Protein AF-A0A1I8N1W3-F1 (afdb_monomer_lite)

Secondary structure (DSSP, 8-state):
-----HHHHHHHHHHHHHHHS----GGG------S---HHHHHHHHHHHHHHHHHTT--HHHHHHT-TTTTTT-SSHHHHHHHHHHHHSPPPPHHHHHHHHHH-PPPTTS-HHHHHHHHHHHHTTSSSPPPHHHHHHHH-

Sequence (140 aa):
MVSLSAEQFKELLRAANKQSERCGSFSGCRSSLNGERNPARVKEIISAVTTYKTVESILDANAANGMPMFLAKATTFADLVKMFRDAFSPPKSAWRIYAEIYNSKQQKNERTDTFICKKRLLFSQLDKIPDEADQFDMVF

Organism: Musca domestica (NCBI:txid7370)

Radius of gyration: 24.56 Å; chains: 1; bounding box: 70×30×72 Å

Structure (mmCIF, N/CA/C/O backbone):
data_AF-A0A1I8N1W3-F1
#
_entry.id   AF-A0A1I8N1W3-F1
#
loop_
_atom_site.group_PDB
_atom_site.id
_atom_site.type_symbol
_atom_site.label_atom_id
_atom_site.label_alt_id
_atom_site.label_comp_id
_atom_site.label_asym_id
_atom_site.label_entity_id
_atom_site.label_seq_id
_atom_site.pdbx_PDB_ins_code
_atom_site.Cartn_x
_atom_site.Cartn_y
_atom_site.Cartn_z
_atom_site.occupancy
_atom_site.B_iso_or_equiv
_atom_site.auth_seq_id
_atom_site.auth_comp_id
_atom_site.auth_asym_id
_atom_site.auth_atom_id
_atom_site.pdbx_PDB_model_num
ATOM 1 N N . MET A 1 1 ? 50.857 12.153 -41.962 1.00 42.22 1 MET A N 1
ATOM 2 C CA . MET A 1 1 ? 49.643 12.710 -41.326 1.00 42.22 1 MET A CA 1
ATOM 3 C C . MET A 1 1 ? 48.450 11.965 -41.888 1.00 42.22 1 MET A C 1
ATOM 5 O O . MET A 1 1 ? 48.164 12.128 -43.064 1.00 42.22 1 MET A O 1
ATOM 9 N N . VAL A 1 2 ? 47.817 11.091 -41.106 1.00 52.88 2 VAL A N 1
ATOM 10 C CA . VAL A 1 2 ? 46.584 10.418 -41.536 1.00 52.88 2 VAL A CA 1
ATOM 11 C C . VAL A 1 2 ? 45.435 11.366 -41.204 1.00 52.88 2 VAL A C 1
ATOM 13 O O . VAL A 1 2 ? 45.075 11.508 -40.040 1.00 52.88 2 VAL A O 1
ATOM 16 N N . SER A 1 3 ? 44.924 12.092 -42.198 1.00 57.84 3 SER A N 1
ATOM 17 C CA . SER A 1 3 ? 43.710 12.893 -42.032 1.00 57.84 3 SER A CA 1
ATOM 18 C C . SER A 1 3 ? 42.501 11.977 -42.192 1.00 57.84 3 SER A C 1
ATOM 20 O O . SER A 1 3 ? 42.294 11.430 -43.276 1.00 57.84 3 SER A O 1
ATOM 22 N N . LEU A 1 4 ? 41.714 11.804 -41.128 1.00 62.03 4 LEU A N 1
ATOM 23 C CA . LEU A 1 4 ? 40.404 11.158 -41.227 1.00 62.03 4 LEU A CA 1
ATOM 24 C C . LEU A 1 4 ? 39.528 11.939 -42.213 1.00 62.03 4 LEU A C 1
ATOM 26 O O . LEU A 1 4 ? 39.445 13.167 -42.131 1.00 62.03 4 LEU A O 1
ATOM 30 N N . SER A 1 5 ? 38.867 11.236 -43.134 1.00 78.25 5 SER A N 1
ATOM 31 C CA . SER A 1 5 ? 37.893 11.872 -44.024 1.00 78.25 5 SER A CA 1
ATOM 32 C C . SER A 1 5 ? 36.645 12.288 -43.231 1.00 78.25 5 SER A C 1
ATOM 34 O O . SER A 1 5 ? 36.310 11.684 -42.208 1.00 78.25 5 SER A O 1
ATOM 36 N N . ALA A 1 6 ? 35.933 13.317 -43.701 1.00 74.94 6 ALA A N 1
ATOM 37 C CA . ALA A 1 6 ? 34.724 13.822 -43.039 1.00 74.94 6 ALA A CA 1
ATOM 38 C C . ALA A 1 6 ? 33.643 12.738 -42.845 1.00 74.94 6 ALA A C 1
ATOM 40 O O . ALA A 1 6 ? 32.878 12.782 -41.880 1.00 74.94 6 ALA A O 1
ATOM 41 N N . GLU A 1 7 ? 33.617 11.735 -43.724 1.00 75.56 7 GLU A N 1
ATOM 42 C CA . GLU A 1 7 ? 32.690 10.607 -43.639 1.00 75.56 7 GLU A CA 1
ATOM 43 C C . GLU A 1 7 ? 33.102 9.603 -42.554 1.00 75.56 7 GLU A C 1
ATOM 45 O O . GLU A 1 7 ? 32.259 9.175 -41.768 1.00 75.56 7 GLU A O 1
ATOM 50 N N . GLN A 1 8 ? 34.402 9.327 -42.400 1.00 77.31 8 GLN A N 1
ATOM 51 C CA . GLN A 1 8 ? 34.896 8.498 -41.294 1.00 77.31 8 GLN A CA 1
ATOM 52 C C . GLN A 1 8 ? 34.666 9.171 -39.933 1.00 77.31 8 GLN A C 1
ATOM 54 O O . GLN A 1 8 ? 34.353 8.502 -38.950 1.00 77.31 8 GLN A O 1
ATOM 59 N N . PHE A 1 9 ? 34.759 10.503 -39.868 1.00 77.06 9 PHE A N 1
ATOM 60 C CA . PHE A 1 9 ? 34.440 11.258 -38.655 1.00 77.06 9 PHE A CA 1
ATOM 61 C C . PHE A 1 9 ? 32.943 11.195 -38.303 1.00 77.06 9 PHE A C 1
ATOM 63 O O . PHE A 1 9 ? 32.591 11.020 -37.137 1.00 77.06 9 PHE A O 1
ATOM 70 N N . LYS A 1 10 ? 32.048 11.263 -39.299 1.00 78.94 10 LYS A N 1
ATOM 71 C CA . LYS A 1 10 ? 30.600 11.070 -39.096 1.00 78.94 10 LYS A CA 1
ATOM 72 C C . LYS A 1 10 ? 30.251 9.664 -38.619 1.00 78.94 10 LYS A C 1
ATOM 74 O O . LYS A 1 10 ? 29.389 9.521 -37.751 1.00 78.94 10 LYS A O 1
ATOM 79 N N . GLU A 1 11 ? 30.888 8.634 -39.169 1.00 78.75 11 GLU A N 1
ATOM 80 C CA . GLU A 1 11 ? 30.686 7.259 -38.704 1.00 78.75 11 GLU A CA 1
ATOM 81 C C . GLU A 1 11 ? 31.172 7.072 -37.268 1.00 78.75 11 GLU A C 1
ATOM 83 O O . GLU A 1 11 ? 30.472 6.458 -36.463 1.00 78.75 11 GLU A O 1
ATOM 88 N N . LEU A 1 12 ? 32.307 7.677 -36.914 1.00 76.69 12 LEU A N 1
ATOM 89 C CA . LEU A 1 12 ? 32.841 7.631 -35.557 1.00 76.69 12 LEU A CA 1
ATOM 90 C C . LEU A 1 12 ? 31.932 8.380 -34.575 1.00 76.69 12 LEU A C 1
ATOM 92 O O . LEU A 1 12 ? 31.653 7.861 -33.501 1.00 76.69 12 LEU A O 1
ATOM 96 N N . LEU A 1 13 ? 31.373 9.533 -34.959 1.00 76.56 13 LEU A N 1
ATOM 97 C CA . LEU A 1 13 ? 30.358 10.224 -34.159 1.00 76.56 13 LEU A CA 1
ATOM 98 C C . LEU A 1 13 ? 29.079 9.392 -33.997 1.00 76.56 13 LEU A C 1
ATOM 100 O O . LEU A 1 13 ? 28.528 9.346 -32.902 1.00 76.56 13 LEU A O 1
ATOM 104 N N . ARG A 1 14 ? 28.616 8.684 -35.036 1.00 70.62 14 ARG A N 1
ATOM 105 C CA . ARG A 1 14 ? 27.474 7.756 -34.915 1.00 70.62 14 ARG A CA 1
ATOM 106 C C . ARG A 1 14 ? 27.778 6.573 -33.994 1.00 70.62 14 ARG A C 1
ATOM 108 O O . ARG A 1 14 ? 26.913 6.190 -33.210 1.00 70.62 14 ARG A O 1
ATOM 115 N N . ALA A 1 15 ? 28.975 5.999 -34.080 1.00 65.88 15 ALA A N 1
ATOM 116 C CA . ALA A 1 15 ? 29.406 4.895 -33.225 1.00 65.88 15 ALA A CA 1
ATOM 117 C C . ALA A 1 15 ? 29.585 5.343 -31.765 1.00 65.88 15 ALA A C 1
ATOM 119 O O . ALA A 1 15 ? 29.094 4.681 -30.854 1.00 65.88 15 ALA A O 1
ATOM 120 N N . ALA A 1 16 ? 30.190 6.511 -31.546 1.00 62.25 16 ALA A N 1
ATOM 121 C CA . ALA A 1 16 ? 30.349 7.116 -30.228 1.00 62.25 16 ALA A CA 1
ATOM 122 C C . ALA A 1 16 ? 28.998 7.501 -29.604 1.00 62.25 16 ALA A C 1
ATOM 124 O O . ALA A 1 16 ? 28.820 7.314 -28.405 1.00 62.25 16 ALA A O 1
ATOM 125 N N . ASN A 1 17 ? 28.027 7.961 -30.403 1.00 59.09 17 ASN A N 1
ATOM 126 C CA . ASN A 1 17 ? 26.675 8.266 -29.925 1.00 59.09 17 ASN A CA 1
ATOM 127 C C . ASN A 1 17 ? 25.883 6.987 -29.575 1.00 59.09 17 ASN A C 1
ATOM 129 O O . ASN A 1 17 ? 25.160 6.962 -28.585 1.00 59.09 17 ASN A O 1
ATOM 133 N N . LYS A 1 18 ? 26.094 5.877 -30.303 1.00 53.44 18 LYS A N 1
ATOM 134 C CA . LYS A 1 18 ? 25.601 4.542 -29.897 1.00 53.44 18 LYS A CA 1
ATOM 135 C C . LYS A 1 18 ? 26.228 4.049 -28.588 1.00 53.44 18 LYS A C 1
ATOM 137 O O . LYS A 1 18 ? 25.581 3.332 -27.839 1.00 53.44 18 LYS A O 1
ATOM 142 N N . GLN A 1 19 ? 27.475 4.424 -28.306 1.00 47.09 19 GLN A N 1
ATOM 143 C CA . GLN A 1 19 ? 28.146 4.142 -27.031 1.00 47.09 19 GLN A CA 1
ATOM 144 C C . GLN A 1 19 ? 27.757 5.120 -25.909 1.00 47.09 19 GLN A C 1
ATOM 146 O O . GLN A 1 19 ? 27.926 4.791 -24.735 1.00 47.09 19 GLN A O 1
ATOM 151 N N . SER A 1 20 ? 27.234 6.308 -26.245 1.00 43.25 20 SER A N 1
ATOM 152 C CA . SER A 1 20 ? 26.719 7.284 -25.279 1.00 43.25 20 SER A CA 1
ATOM 153 C C . SER A 1 20 ? 25.243 7.111 -24.948 1.00 43.25 20 SER A C 1
ATOM 155 O O . SER A 1 20 ? 24.772 7.762 -24.016 1.00 43.25 20 SER A O 1
ATOM 157 N N . GLU A 1 21 ? 24.535 6.183 -25.596 1.00 46.53 21 GLU A N 1
ATOM 158 C CA . GLU A 1 21 ? 23.462 5.448 -24.926 1.00 46.53 21 GLU A CA 1
ATOM 159 C C . GLU A 1 21 ? 24.115 4.605 -23.829 1.00 46.53 21 GLU A C 1
ATOM 161 O O . GLU A 1 21 ? 24.246 3.384 -23.916 1.00 46.53 21 GLU A O 1
ATOM 166 N N . ARG A 1 22 ? 24.606 5.286 -22.789 1.00 45.97 22 ARG A N 1
ATOM 167 C CA . ARG A 1 22 ? 24.960 4.663 -21.529 1.00 45.97 22 ARG A CA 1
ATOM 168 C C . ARG A 1 22 ? 23.677 4.021 -21.046 1.00 45.97 22 ARG A C 1
ATOM 170 O O . ARG A 1 22 ? 22.831 4.664 -20.440 1.00 45.97 22 ARG A O 1
ATOM 177 N N . CYS A 1 23 ? 23.522 2.753 -21.389 1.00 47.12 23 CYS A N 1
ATOM 178 C CA . CYS A 1 23 ? 22.546 1.878 -20.801 1.00 47.12 23 CYS A CA 1
ATOM 179 C C . CYS A 1 23 ? 22.878 1.842 -19.309 1.00 47.12 23 CYS A C 1
ATOM 181 O O . CYS A 1 23 ? 23.767 1.099 -18.887 1.00 47.12 23 CYS A O 1
ATOM 183 N N . GLY A 1 24 ? 22.231 2.713 -18.532 1.00 52.53 24 GLY A N 1
ATOM 184 C CA . GLY A 1 24 ? 22.378 2.739 -17.087 1.00 52.53 24 GLY A CA 1
ATOM 185 C C . GLY A 1 24 ? 22.147 1.329 -16.553 1.00 52.53 24 GLY A C 1
ATOM 186 O O . GLY A 1 24 ? 21.198 0.646 -16.938 1.00 52.53 24 GLY A O 1
ATOM 187 N N . SER A 1 25 ? 23.074 0.856 -15.730 1.00 55.34 25 SER A N 1
ATOM 188 C CA . SER A 1 25 ? 23.011 -0.464 -15.112 1.00 55.34 25 SER A CA 1
ATOM 189 C C . SER A 1 25 ? 22.713 -0.295 -13.628 1.00 55.34 25 SER A C 1
ATOM 191 O O . SER A 1 25 ? 23.205 0.635 -12.990 1.00 55.34 25 SER A O 1
ATOM 193 N N . PHE A 1 26 ? 21.957 -1.22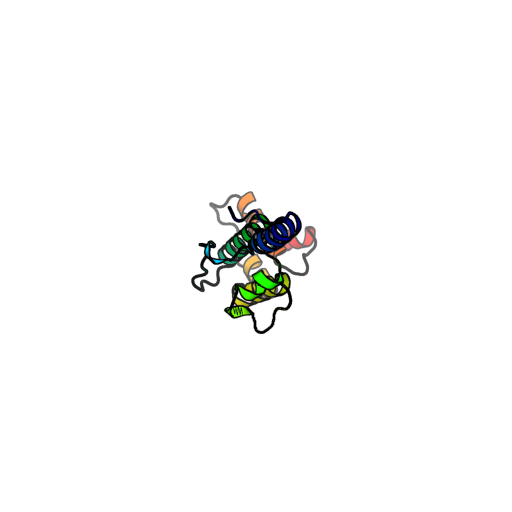4 -13.042 1.00 60.25 26 PHE A N 1
ATOM 194 C CA . PHE A 1 26 ? 21.669 -1.227 -11.603 1.00 60.25 26 PHE A CA 1
ATOM 195 C C . PHE A 1 26 ? 22.895 -1.514 -10.717 1.00 60.25 26 PHE A C 1
ATOM 197 O O . PHE A 1 26 ? 22.762 -1.564 -9.499 1.00 60.25 26 PHE A O 1
ATOM 204 N N . SER A 1 27 ? 24.099 -1.645 -11.282 1.00 59.06 27 SER A N 1
ATOM 205 C CA . SER A 1 27 ? 25.356 -1.850 -10.547 1.00 59.06 27 SER A CA 1
ATOM 206 C C . SER A 1 27 ? 25.673 -0.765 -9.503 1.00 59.06 27 SER A C 1
ATOM 208 O O . SER A 1 27 ? 26.417 -1.036 -8.564 1.00 59.06 27 SER A O 1
ATOM 210 N N . GLY A 1 28 ? 25.110 0.444 -9.630 1.00 56.84 28 GLY A N 1
ATOM 211 C CA . GLY A 1 28 ? 25.229 1.516 -8.629 1.00 56.84 28 GLY A CA 1
ATOM 212 C C . GLY A 1 28 ? 24.160 1.492 -7.526 1.00 56.84 28 GLY A C 1
ATOM 213 O O . GLY A 1 28 ? 24.253 2.248 -6.557 1.00 56.84 28 GLY A O 1
ATOM 214 N N . CYS A 1 29 ? 23.138 0.641 -7.648 1.00 54.97 29 CYS A N 1
ATOM 215 C CA . CYS A 1 29 ? 22.008 0.609 -6.731 1.00 54.97 29 CYS A CA 1
ATOM 216 C C . CYS A 1 29 ? 22.397 -0.107 -5.427 1.00 54.97 29 CYS A C 1
ATOM 218 O O . CYS A 1 29 ? 22.491 -1.330 -5.365 1.00 54.97 29 CYS A O 1
ATOM 220 N N . ARG A 1 30 ? 22.633 0.667 -4.360 1.00 58.59 30 ARG A N 1
ATOM 221 C CA . ARG A 1 30 ? 23.007 0.146 -3.029 1.00 58.59 30 ARG A CA 1
ATOM 222 C C . ARG A 1 30 ? 21.833 -0.410 -2.212 1.00 58.59 30 ARG A C 1
ATOM 224 O O . 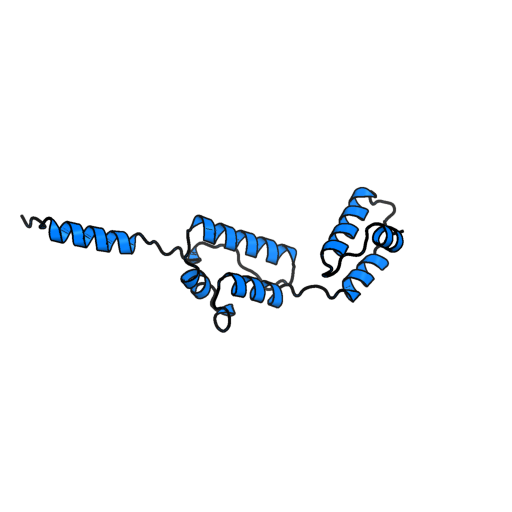ARG A 1 30 ? 22.049 -0.866 -1.092 1.00 58.59 30 ARG A O 1
ATOM 231 N N . SER A 1 31 ? 20.600 -0.357 -2.717 1.00 57.47 31 SER A N 1
ATOM 232 C CA . SER A 1 31 ? 19.434 -0.882 -2.001 1.00 57.47 31 SER A CA 1
ATOM 233 C C . SER A 1 31 ? 19.315 -2.393 -2.203 1.00 57.47 31 SER A C 1
ATOM 235 O O . SER A 1 31 ? 18.773 -2.848 -3.209 1.00 57.47 31 SER A O 1
ATOM 237 N N . SER A 1 32 ? 19.814 -3.170 -1.244 1.00 59.00 32 SER A N 1
ATOM 238 C CA . SER A 1 32 ? 19.633 -4.621 -1.182 1.00 59.00 32 SER A CA 1
ATOM 239 C C . SER A 1 32 ? 18.464 -4.990 -0.262 1.00 59.00 32 SER A C 1
ATOM 241 O O . SER A 1 32 ? 18.260 -4.388 0.794 1.00 59.00 32 SER A O 1
ATOM 243 N N . LEU A 1 33 ? 17.677 -5.992 -0.660 1.00 55.66 33 LEU A N 1
ATOM 244 C CA . LEU A 1 33 ? 16.629 -6.567 0.182 1.00 55.66 33 LEU A CA 1
ATOM 245 C C . LEU A 1 33 ? 17.181 -7.816 0.882 1.00 55.66 33 LEU A C 1
ATOM 247 O O . LEU A 1 33 ? 17.432 -8.827 0.232 1.00 55.66 33 LEU A O 1
ATOM 251 N N . ASN A 1 34 ? 17.295 -7.785 2.209 1.00 58.78 34 ASN A N 1
ATOM 252 C CA . ASN A 1 34 ? 17.750 -8.929 3.016 1.00 58.78 34 ASN A CA 1
ATOM 253 C C . ASN A 1 34 ? 16.644 -9.970 3.296 1.00 58.78 34 ASN A C 1
ATOM 255 O O . ASN A 1 34 ? 16.634 -10.610 4.341 1.00 58.78 34 ASN A O 1
ATOM 259 N N . GLY A 1 35 ? 15.674 -10.132 2.392 1.00 57.28 35 GLY A N 1
ATOM 260 C CA . GLY A 1 35 ? 14.587 -11.112 2.539 1.00 57.28 35 GLY A CA 1
ATOM 261 C C . GLY A 1 35 ? 13.588 -10.840 3.677 1.00 57.28 35 GLY A C 1
ATOM 262 O O . GLY A 1 35 ? 12.649 -11.617 3.853 1.00 57.28 35 GLY A O 1
ATOM 263 N N . GLU A 1 36 ? 13.732 -9.743 4.429 1.00 60.97 36 GLU A N 1
ATOM 264 C CA . GLU A 1 36 ? 12.740 -9.333 5.424 1.00 60.97 36 GLU A CA 1
ATOM 265 C C . GLU A 1 36 ? 11.413 -8.976 4.743 1.00 60.97 36 GLU A C 1
ATOM 267 O O . GLU A 1 36 ? 11.327 -8.052 3.930 1.00 60.97 36 GLU A O 1
ATOM 272 N N . ARG A 1 37 ? 10.346 -9.694 5.111 1.00 62.56 37 ARG A N 1
ATOM 273 C CA . ARG A 1 37 ? 8.973 -9.461 4.637 1.00 62.56 37 ARG A CA 1
ATOM 274 C C . ARG A 1 37 ? 8.329 -8.275 5.359 1.00 62.56 37 ARG A C 1
ATOM 276 O O . ARG A 1 37 ? 7.328 -8.429 6.057 1.00 62.56 37 ARG A O 1
ATOM 283 N N . ASN A 1 38 ? 8.928 -7.092 5.229 1.00 68.00 38 ASN A N 1
ATOM 284 C CA . ASN A 1 38 ? 8.375 -5.851 5.762 1.00 68.00 38 ASN A CA 1
ATOM 285 C C . ASN A 1 38 ? 7.810 -4.980 4.620 1.00 68.00 38 ASN A C 1
ATOM 287 O O . ASN A 1 38 ? 8.580 -4.521 3.769 1.00 68.00 38 ASN A O 1
ATOM 291 N N . PRO A 1 39 ? 6.493 -4.684 4.612 1.00 70.06 39 PRO A N 1
ATOM 292 C CA . PRO A 1 39 ? 5.865 -3.889 3.556 1.00 70.06 39 PRO A CA 1
ATOM 293 C C . PRO A 1 39 ? 6.449 -2.474 3.423 1.00 70.06 39 PRO A C 1
ATOM 295 O O . PRO A 1 39 ? 6.468 -1.929 2.320 1.00 70.06 39 PRO A O 1
ATOM 298 N N . ALA A 1 40 ? 6.939 -1.867 4.512 1.00 72.62 40 ALA A N 1
ATOM 299 C CA . ALA A 1 40 ? 7.526 -0.526 4.478 1.00 72.62 40 ALA A CA 1
ATOM 300 C C . ALA A 1 40 ? 8.870 -0.513 3.733 1.00 72.62 40 ALA A C 1
ATOM 302 O O . ALA A 1 40 ? 9.054 0.272 2.806 1.00 72.62 40 ALA A O 1
ATOM 303 N N . ARG A 1 41 ? 9.763 -1.458 4.057 1.00 72.31 41 ARG A N 1
ATOM 304 C CA . ARG A 1 41 ? 11.070 -1.615 3.395 1.00 72.31 41 ARG A CA 1
ATOM 305 C C . ARG A 1 41 ? 10.925 -1.952 1.915 1.00 72.31 41 ARG A C 1
ATOM 307 O O . ARG A 1 41 ? 11.624 -1.390 1.080 1.00 72.31 41 ARG A O 1
ATOM 314 N N . VAL A 1 42 ? 9.978 -2.830 1.581 1.00 75.44 42 VAL A N 1
ATOM 315 C CA . VAL A 1 42 ? 9.669 -3.187 0.189 1.00 75.44 42 VAL A CA 1
ATOM 316 C C . VAL A 1 42 ? 9.206 -1.956 -0.598 1.00 75.44 42 VAL A C 1
ATOM 318 O O . VAL A 1 42 ? 9.686 -1.731 -1.705 1.00 75.44 42 VAL A O 1
ATOM 321 N N . LYS A 1 43 ? 8.328 -1.114 -0.029 1.00 78.50 43 LYS A N 1
ATOM 322 C CA . LYS A 1 43 ? 7.896 0.143 -0.668 1.00 78.50 43 LYS A CA 1
ATOM 323 C C . LYS A 1 43 ? 9.044 1.142 -0.842 1.00 78.50 43 LYS A C 1
ATOM 325 O O . LYS A 1 43 ? 9.151 1.732 -1.914 1.00 78.50 43 LYS A O 1
ATOM 330 N N . GLU A 1 44 ? 9.892 1.314 0.171 1.00 79.38 44 GLU A N 1
ATOM 331 C CA . GLU A 1 44 ? 11.075 2.186 0.103 1.00 79.38 44 GLU A CA 1
ATOM 332 C C . GLU A 1 44 ? 12.020 1.759 -1.024 1.00 79.38 44 GLU A C 1
ATOM 334 O O . GLU A 1 44 ? 12.422 2.587 -1.839 1.00 79.38 44 GLU A O 1
ATOM 339 N N . ILE A 1 45 ? 12.318 0.462 -1.121 1.00 76.75 45 ILE A N 1
ATOM 340 C CA . ILE A 1 45 ? 13.213 -0.081 -2.149 1.00 76.75 45 ILE A CA 1
ATOM 341 C C . ILE A 1 45 ? 12.594 0.059 -3.540 1.00 76.75 45 ILE A C 1
ATOM 343 O O . ILE A 1 45 ? 13.270 0.521 -4.452 1.00 76.75 45 ILE A O 1
ATOM 347 N N . ILE A 1 46 ? 11.305 -0.256 -3.715 1.00 80.69 46 ILE A N 1
ATOM 348 C CA . ILE A 1 46 ? 10.614 -0.045 -4.999 1.00 80.69 46 ILE A CA 1
ATOM 349 C C . ILE A 1 46 ? 10.689 1.431 -5.414 1.00 80.69 46 ILE A C 1
ATOM 351 O O . ILE A 1 46 ? 10.966 1.728 -6.576 1.00 80.69 46 ILE A O 1
ATOM 355 N N . SER A 1 47 ? 10.475 2.354 -4.473 1.00 82.06 47 SER A N 1
ATOM 356 C CA . SER A 1 47 ? 10.566 3.795 -4.726 1.00 82.06 47 SER A CA 1
ATOM 357 C C . SER A 1 47 ? 11.984 4.210 -5.130 1.00 82.06 47 SER A C 1
ATOM 359 O O . SER A 1 47 ? 12.162 4.897 -6.137 1.00 82.06 47 SER A O 1
ATOM 361 N N . ALA A 1 48 ? 13.003 3.729 -4.413 1.00 80.50 48 ALA A N 1
ATOM 362 C CA . ALA A 1 48 ? 14.405 4.001 -4.716 1.00 80.50 48 ALA A CA 1
ATOM 363 C C . ALA A 1 48 ? 14.815 3.455 -6.093 1.00 80.50 48 ALA A C 1
ATOM 365 O O . ALA A 1 48 ? 15.424 4.177 -6.877 1.00 80.50 48 ALA A O 1
ATOM 366 N N . VAL A 1 49 ? 14.426 2.219 -6.428 1.00 77.50 49 VAL A N 1
ATOM 367 C CA . VAL A 1 49 ? 14.720 1.586 -7.725 1.00 77.50 49 VAL A CA 1
ATOM 368 C C . VAL A 1 49 ? 13.993 2.303 -8.865 1.00 77.50 49 VAL A C 1
ATOM 370 O O . VAL A 1 49 ? 14.583 2.530 -9.919 1.00 77.50 49 VAL A O 1
ATOM 373 N N . THR A 1 50 ? 12.739 2.713 -8.659 1.00 80.19 50 THR A N 1
ATOM 374 C CA . THR A 1 50 ? 11.975 3.470 -9.666 1.00 80.19 50 THR A CA 1
ATOM 375 C C . THR A 1 50 ? 12.584 4.854 -9.883 1.00 80.19 50 THR A C 1
ATOM 377 O O . THR A 1 50 ? 12.771 5.267 -11.023 1.00 80.19 50 THR A O 1
ATOM 380 N N . THR A 1 51 ? 12.977 5.536 -8.805 1.00 81.62 51 THR A N 1
ATOM 381 C CA . THR A 1 51 ? 13.663 6.834 -8.880 1.00 81.62 51 THR A CA 1
ATOM 382 C C . THR A 1 51 ? 15.001 6.692 -9.604 1.00 81.62 51 THR A C 1
ATOM 384 O O . THR A 1 51 ? 15.279 7.437 -10.539 1.00 81.62 51 THR A O 1
ATOM 387 N N . TYR A 1 52 ? 15.802 5.685 -9.249 1.00 75.81 52 TYR A N 1
ATOM 388 C CA . TYR A 1 52 ? 17.082 5.415 -9.901 1.00 75.81 52 TYR A CA 1
ATOM 389 C C . TYR A 1 52 ? 16.911 5.132 -11.398 1.00 75.81 52 TYR A C 1
ATOM 391 O O . TYR A 1 52 ? 17.622 5.704 -12.217 1.00 75.81 52 TYR A O 1
ATOM 399 N N . LYS A 1 53 ? 15.898 4.339 -11.770 1.00 77.06 53 LYS A N 1
ATOM 400 C CA . LYS A 1 53 ? 15.534 4.097 -13.171 1.00 77.06 53 LYS A CA 1
ATOM 401 C C . LYS A 1 53 ? 15.218 5.400 -13.915 1.00 77.06 53 LYS A C 1
ATOM 403 O O . LYS A 1 53 ? 15.673 5.563 -15.043 1.00 77.06 53 LYS A O 1
ATOM 408 N N . THR A 1 54 ? 14.458 6.316 -13.303 1.00 77.56 54 THR A N 1
ATOM 409 C CA . THR A 1 54 ? 14.117 7.609 -13.928 1.00 77.56 54 THR A CA 1
ATOM 410 C C . THR A 1 54 ? 15.323 8.536 -14.070 1.00 77.56 54 THR A C 1
ATOM 412 O O . THR A 1 54 ? 15.460 9.190 -15.097 1.00 77.56 54 THR A O 1
ATOM 415 N N . VAL A 1 55 ? 16.218 8.561 -13.078 1.00 77.31 55 VAL A N 1
ATOM 416 C CA . VAL A 1 55 ? 17.420 9.411 -13.084 1.00 77.31 55 VAL A CA 1
ATOM 417 C C . VAL A 1 55 ? 18.442 8.922 -14.113 1.00 77.31 55 VAL A C 1
ATOM 419 O O . VAL A 1 55 ? 19.000 9.726 -14.851 1.00 77.31 55 VAL A O 1
ATOM 422 N N . GLU A 1 56 ? 18.645 7.609 -14.210 1.00 72.31 56 GLU A N 1
ATOM 423 C CA . GLU A 1 56 ? 19.607 6.987 -15.133 1.00 72.31 56 GLU A CA 1
ATOM 424 C C . GLU A 1 56 ? 19.010 6.680 -16.520 1.00 72.31 56 GLU A C 1
ATOM 426 O O . GLU A 1 56 ? 19.683 6.094 -17.365 1.00 72.31 56 GLU A O 1
ATOM 431 N N . SER A 1 57 ? 17.744 7.049 -16.767 1.00 68.50 57 SER A N 1
ATOM 432 C CA . SER A 1 57 ? 17.019 6.805 -18.030 1.00 68.50 57 SER A CA 1
ATOM 433 C C . SER A 1 57 ? 17.159 5.365 -18.553 1.00 68.50 57 SER A C 1
ATOM 435 O O . SER A 1 57 ? 17.368 5.126 -19.744 1.00 68.50 57 SER A O 1
ATOM 437 N N . ILE A 1 58 ? 17.061 4.381 -17.654 1.00 67.75 58 ILE A N 1
ATOM 438 C CA . ILE A 1 58 ? 17.250 2.969 -18.004 1.00 67.75 58 ILE A CA 1
ATOM 439 C C . ILE A 1 58 ? 16.041 2.483 -18.811 1.00 67.75 58 ILE A C 1
ATOM 441 O O . ILE A 1 58 ? 14.906 2.528 -18.332 1.00 67.75 58 ILE A O 1
ATOM 445 N N . LEU A 1 59 ? 16.298 1.964 -20.015 1.00 64.56 59 LEU A N 1
ATOM 446 C CA . LEU A 1 59 ? 15.288 1.318 -20.856 1.00 64.56 59 LEU A CA 1
ATOM 447 C C . LEU A 1 59 ? 14.645 0.129 -20.129 1.00 64.56 59 LEU A C 1
ATOM 449 O O . LEU A 1 59 ? 15.335 -0.690 -19.523 1.00 64.56 59 LEU A O 1
ATOM 453 N N . ASP A 1 60 ? 13.327 -0.015 -20.254 1.00 63.75 60 ASP A N 1
ATOM 454 C CA . ASP A 1 60 ? 12.535 -1.049 -19.572 1.00 63.75 60 ASP A CA 1
ATOM 455 C C . ASP A 1 60 ? 13.044 -2.476 -19.814 1.00 63.75 60 ASP A C 1
ATOM 457 O O . ASP A 1 60 ? 13.054 -3.292 -18.891 1.00 63.75 60 ASP A O 1
ATOM 461 N N . ALA A 1 61 ? 13.535 -2.756 -21.025 1.00 63.62 61 ALA A N 1
ATOM 462 C CA . ALA A 1 61 ? 14.138 -4.039 -21.382 1.00 63.62 61 ALA A CA 1
ATOM 463 C C . ALA A 1 61 ? 15.429 -4.322 -20.590 1.00 63.62 61 ALA A C 1
ATOM 465 O O . ALA A 1 61 ? 15.644 -5.434 -20.110 1.00 63.62 61 ALA A O 1
ATOM 466 N N . ASN A 1 62 ? 16.264 -3.301 -20.385 1.00 62.31 62 ASN A N 1
ATOM 467 C CA . ASN A 1 62 ? 17.505 -3.418 -19.617 1.00 62.31 62 ASN A CA 1
ATOM 468 C C . ASN A 1 62 ? 17.225 -3.459 -18.111 1.00 62.31 62 ASN A C 1
ATOM 470 O O . ASN A 1 62 ? 17.931 -4.136 -17.364 1.00 62.31 62 ASN A O 1
ATOM 474 N N . ALA A 1 63 ? 16.143 -2.809 -17.672 1.00 64.25 63 ALA A N 1
ATOM 475 C CA . ALA A 1 63 ? 15.706 -2.861 -16.288 1.00 64.25 63 ALA A CA 1
ATOM 476 C C . ALA A 1 63 ? 15.179 -4.253 -15.883 1.00 64.25 63 ALA A C 1
ATOM 478 O O . ALA A 1 63 ? 15.432 -4.704 -14.766 1.00 64.25 63 ALA A O 1
ATOM 479 N N . ALA A 1 64 ? 14.487 -4.954 -16.789 1.00 61.47 64 ALA A N 1
ATOM 480 C CA . ALA A 1 64 ? 14.087 -6.345 -16.578 1.00 61.47 64 ALA A CA 1
ATOM 481 C C . ALA A 1 64 ? 15.319 -7.264 -16.470 1.00 61.47 64 ALA A C 1
ATOM 483 O O . ALA A 1 64 ? 15.444 -8.009 -15.499 1.00 61.47 64 ALA A O 1
ATOM 484 N N . ASN A 1 65 ? 16.277 -7.127 -17.398 1.00 63.59 65 ASN A N 1
ATOM 485 C CA . ASN A 1 65 ? 17.531 -7.897 -17.438 1.00 63.59 65 ASN A CA 1
ATOM 486 C C . ASN A 1 65 ? 18.416 -7.732 -16.191 1.00 63.59 65 ASN A C 1
ATOM 488 O O . ASN A 1 65 ? 19.096 -8.676 -15.793 1.00 63.59 65 ASN A O 1
ATOM 492 N N . GLY A 1 66 ? 18.393 -6.564 -15.545 1.00 62.16 66 GLY A N 1
ATOM 493 C CA . GLY A 1 66 ? 19.180 -6.294 -14.337 1.00 62.16 66 GLY A CA 1
ATOM 494 C C . GLY A 1 66 ? 18.640 -6.914 -13.039 1.00 62.16 66 GLY A C 1
ATOM 495 O O . GLY A 1 66 ? 19.295 -6.811 -12.005 1.00 62.16 66 GLY A O 1
ATOM 496 N N . MET A 1 67 ? 17.471 -7.560 -13.070 1.00 64.06 67 MET A N 1
ATOM 497 C CA . MET A 1 67 ? 16.805 -8.169 -11.910 1.00 64.06 67 MET A CA 1
ATOM 498 C C . MET A 1 67 ? 16.682 -9.696 -12.097 1.00 64.06 67 MET A C 1
ATOM 500 O O . MET A 1 67 ? 15.583 -10.208 -12.333 1.00 64.06 67 MET A O 1
ATOM 504 N N . PRO A 1 68 ? 17.787 -10.461 -11.974 1.00 57.41 68 PRO A N 1
ATOM 505 C CA . PRO A 1 68 ? 17.860 -11.854 -12.424 1.00 57.41 68 PRO A CA 1
ATOM 506 C C . PRO A 1 68 ? 16.865 -12.812 -11.757 1.00 57.41 68 PRO A C 1
ATOM 508 O O . PRO A 1 68 ? 16.491 -13.822 -12.347 1.00 57.41 68 PRO A O 1
ATOM 511 N N . MET A 1 69 ? 16.379 -12.491 -10.556 1.00 56.00 69 MET A N 1
ATOM 512 C CA . MET A 1 69 ? 15.470 -13.362 -9.804 1.00 56.00 69 MET A CA 1
ATOM 513 C C . MET A 1 69 ? 14.020 -13.364 -10.339 1.00 56.00 69 MET A C 1
ATOM 515 O O . MET A 1 69 ? 13.298 -14.332 -10.116 1.00 56.00 69 MET A O 1
ATOM 519 N N . PHE A 1 70 ? 13.588 -12.326 -11.069 1.00 54.06 70 PHE A N 1
ATOM 520 C CA . PHE A 1 70 ? 12.205 -12.186 -11.573 1.00 54.06 70 PHE A CA 1
ATOM 521 C C . PHE A 1 70 ? 12.066 -12.397 -13.090 1.00 54.06 70 PHE A C 1
ATOM 523 O O . PHE A 1 70 ? 10.966 -12.303 -13.642 1.00 54.06 70 PHE A O 1
ATOM 530 N N . LEU A 1 71 ? 13.174 -12.723 -13.758 1.00 52.22 71 LEU A N 1
ATOM 531 C CA . LEU A 1 71 ? 13.299 -12.771 -15.216 1.00 52.22 71 LEU A CA 1
ATOM 532 C C . LEU A 1 71 ? 12.441 -13.821 -15.926 1.00 52.22 71 LEU A C 1
ATOM 534 O O . LEU A 1 71 ? 12.195 -13.694 -17.119 1.00 52.22 71 LEU A O 1
ATOM 538 N N . ALA A 1 72 ? 11.953 -14.845 -15.228 1.00 51.28 72 ALA A N 1
ATOM 539 C CA . ALA A 1 72 ? 11.248 -15.940 -15.892 1.00 51.28 72 ALA A CA 1
ATOM 540 C C . ALA A 1 72 ? 9.793 -15.611 -16.295 1.00 51.28 72 ALA A C 1
ATOM 542 O O . ALA A 1 72 ? 9.183 -16.410 -17.003 1.00 51.28 72 ALA A O 1
ATOM 543 N N . LYS A 1 73 ? 9.204 -14.491 -15.833 1.00 53.34 73 LYS A N 1
ATOM 544 C CA . LYS A 1 73 ? 7.767 -14.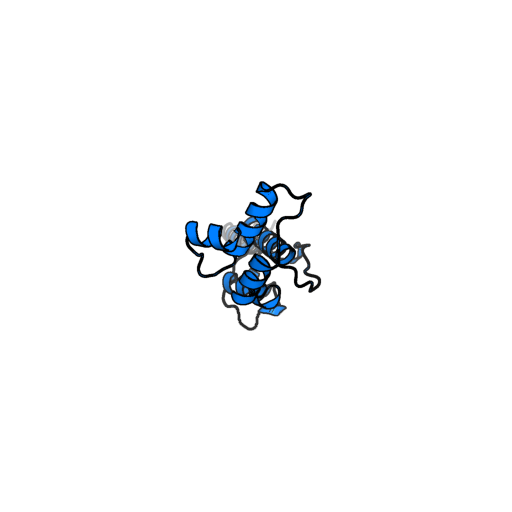194 -16.050 1.00 53.34 73 LYS A CA 1
ATOM 545 C C . LYS A 1 73 ? 7.386 -12.731 -16.324 1.00 53.34 73 LYS A C 1
ATOM 547 O O . LYS A 1 73 ? 6.236 -12.499 -16.685 1.00 53.34 73 LYS A O 1
ATOM 552 N N . ALA A 1 74 ? 8.281 -11.754 -16.164 1.00 57.44 74 ALA A N 1
ATOM 553 C CA . ALA A 1 74 ? 7.956 -10.342 -16.406 1.00 57.44 74 ALA A CA 1
ATOM 554 C C . ALA A 1 74 ? 8.411 -9.880 -17.792 1.00 57.44 74 ALA A C 1
ATOM 556 O O . ALA A 1 74 ? 9.603 -9.846 -18.078 1.00 57.44 74 ALA A O 1
ATOM 557 N N . THR A 1 75 ? 7.457 -9.452 -18.618 1.00 63.84 75 THR A N 1
ATOM 558 C CA . THR A 1 75 ? 7.707 -8.771 -19.899 1.00 63.84 75 THR A CA 1
ATOM 559 C C . THR A 1 75 ? 7.950 -7.273 -19.735 1.00 63.84 75 THR A C 1
ATOM 561 O O . THR A 1 75 ? 8.589 -6.660 -20.586 1.00 63.84 75 THR A O 1
ATOM 564 N N . THR A 1 76 ? 7.462 -6.673 -18.644 1.00 69.56 76 THR A N 1
ATOM 565 C CA . THR A 1 76 ? 7.621 -5.243 -18.358 1.00 69.56 76 THR A CA 1
ATOM 566 C C . THR A 1 76 ? 8.194 -5.002 -16.964 1.00 69.56 76 THR A C 1
ATOM 568 O O . THR A 1 76 ? 8.036 -5.810 -16.045 1.00 69.56 76 THR A O 1
ATOM 571 N N . PHE A 1 77 ? 8.831 -3.844 -16.772 1.00 69.88 77 PHE A N 1
ATOM 572 C CA . PHE A 1 77 ? 9.303 -3.419 -15.452 1.00 69.88 77 PHE A CA 1
ATOM 573 C C . PHE A 1 77 ? 8.147 -3.288 -14.440 1.00 69.88 77 PHE A C 1
ATOM 575 O O . PHE A 1 77 ? 8.327 -3.571 -13.257 1.00 69.88 77 PHE A O 1
ATOM 582 N N . ALA A 1 78 ? 6.946 -2.916 -14.897 1.00 74.62 78 ALA A N 1
ATOM 583 C CA . ALA A 1 78 ? 5.752 -2.845 -14.055 1.00 74.62 78 ALA A CA 1
ATOM 584 C C . ALA A 1 78 ? 5.326 -4.230 -13.536 1.00 74.62 78 ALA A C 1
ATOM 586 O O . ALA A 1 78 ? 5.035 -4.376 -12.346 1.00 74.62 78 ALA A O 1
ATOM 587 N N . ASP A 1 79 ? 5.366 -5.254 -14.392 1.00 73.38 79 ASP A N 1
ATOM 588 C CA . ASP A 1 79 ? 5.087 -6.639 -13.994 1.00 73.38 79 ASP A CA 1
ATOM 589 C C . ASP A 1 79 ? 6.122 -7.146 -12.990 1.00 73.38 79 ASP A C 1
ATOM 591 O O . ASP A 1 79 ? 5.781 -7.837 -12.030 1.00 73.38 79 ASP A O 1
ATOM 595 N N . LEU A 1 80 ? 7.384 -6.751 -13.167 1.00 74.12 80 LEU A N 1
ATOM 596 C CA . LEU A 1 80 ? 8.464 -7.087 -12.246 1.00 74.12 80 LEU A CA 1
ATOM 597 C C . LEU A 1 80 ? 8.219 -6.482 -10.861 1.00 74.12 80 LEU A C 1
ATOM 599 O O . LEU A 1 80 ? 8.275 -7.197 -9.863 1.00 74.12 80 LEU A O 1
ATOM 603 N N . VAL A 1 81 ? 7.876 -5.192 -10.790 1.00 76.75 81 VAL A N 1
ATOM 604 C CA . VAL A 1 81 ? 7.538 -4.516 -9.526 1.00 76.75 81 VAL A CA 1
ATOM 605 C C . VAL A 1 81 ? 6.312 -5.150 -8.865 1.00 76.75 81 VAL A C 1
ATOM 607 O O . VAL A 1 81 ? 6.291 -5.315 -7.643 1.00 76.75 81 VAL A O 1
ATOM 610 N N . LYS A 1 82 ? 5.305 -5.543 -9.653 1.00 76.75 82 LYS A N 1
ATOM 611 C CA . LYS A 1 82 ? 4.116 -6.236 -9.147 1.00 76.75 82 LYS A CA 1
ATOM 612 C C . LYS A 1 82 ? 4.475 -7.600 -8.553 1.00 76.75 82 LYS A C 1
ATOM 614 O O . LYS A 1 82 ? 4.167 -7.843 -7.392 1.00 76.75 82 LYS A O 1
ATOM 619 N N . MET A 1 83 ? 5.204 -8.440 -9.288 1.00 75.19 83 MET A N 1
ATOM 620 C CA . MET A 1 83 ? 5.658 -9.743 -8.786 1.00 75.19 83 MET A CA 1
ATOM 621 C C . MET A 1 83 ? 6.577 -9.611 -7.568 1.00 75.19 83 MET A C 1
ATOM 623 O O . MET A 1 83 ? 6.494 -10.420 -6.647 1.00 75.19 83 MET A O 1
ATOM 627 N N . PHE A 1 84 ? 7.429 -8.585 -7.533 1.00 76.12 84 PHE A N 1
ATOM 628 C CA . PHE A 1 84 ? 8.271 -8.286 -6.377 1.00 76.12 84 PHE A CA 1
ATOM 629 C C . PHE A 1 84 ? 7.422 -7.961 -5.145 1.00 76.12 84 PHE A C 1
ATOM 631 O O . PHE A 1 84 ? 7.664 -8.494 -4.059 1.00 76.12 84 PHE A O 1
ATOM 638 N N . ARG A 1 85 ? 6.392 -7.121 -5.313 1.00 77.44 85 ARG A N 1
ATOM 639 C CA . ARG A 1 85 ? 5.442 -6.802 -4.244 1.00 77.44 85 ARG A CA 1
ATOM 640 C C . ARG A 1 85 ? 4.693 -8.053 -3.784 1.00 77.44 85 ARG A C 1
ATOM 642 O O . ARG A 1 85 ? 4.630 -8.278 -2.583 1.00 77.44 85 ARG A O 1
ATOM 649 N N . ASP A 1 86 ? 4.209 -8.882 -4.700 1.00 75.88 86 ASP A N 1
ATOM 650 C CA . ASP A 1 86 ? 3.467 -10.103 -4.365 1.00 75.88 86 ASP A CA 1
ATOM 651 C C . ASP A 1 86 ? 4.344 -11.134 -3.627 1.00 75.88 86 ASP A C 1
ATOM 653 O O . ASP A 1 86 ? 3.887 -11.778 -2.683 1.00 75.88 86 ASP A O 1
ATOM 657 N N . ALA A 1 87 ? 5.623 -11.258 -4.000 1.00 76.19 87 ALA A N 1
ATOM 658 C CA . ALA A 1 87 ? 6.559 -12.203 -3.387 1.00 76.19 87 ALA A CA 1
ATOM 659 C C . ALA A 1 87 ? 7.025 -11.781 -1.981 1.00 76.19 87 ALA A C 1
ATOM 661 O O . ALA A 1 87 ? 7.142 -12.622 -1.083 1.00 76.19 87 ALA A O 1
ATOM 662 N N . PHE A 1 88 ? 7.308 -10.489 -1.779 1.00 69.44 88 PHE A N 1
ATOM 663 C CA . PHE A 1 88 ? 7.920 -9.986 -0.540 1.00 69.44 88 PHE A CA 1
ATOM 664 C C . PHE A 1 88 ? 6.953 -9.255 0.396 1.00 69.44 88 PHE A C 1
ATOM 666 O O . PHE A 1 88 ? 7.252 -9.082 1.577 1.00 69.44 88 PHE A O 1
ATOM 673 N N . SER A 1 89 ? 5.790 -8.843 -0.099 1.00 72.25 89 SER A N 1
ATOM 674 C CA . SER A 1 89 ? 4.765 -8.128 0.658 1.00 72.25 89 SER A CA 1
ATOM 675 C C . SER A 1 89 ? 3.367 -8.489 0.131 1.00 72.25 89 SER A C 1
ATOM 677 O O . SER A 1 89 ? 2.661 -7.601 -0.366 1.00 72.25 89 SER A O 1
ATOM 679 N N . PRO A 1 90 ? 2.947 -9.767 0.238 1.00 72.50 90 PRO A N 1
ATOM 680 C CA . PRO A 1 90 ? 1.616 -10.167 -0.192 1.00 72.50 90 PRO A CA 1
ATOM 681 C C . PRO A 1 90 ? 0.564 -9.304 0.521 1.00 72.50 90 PRO A C 1
ATOM 683 O O . PRO A 1 90 ? 0.711 -9.034 1.723 1.00 72.50 90 PRO A O 1
ATOM 686 N N . PRO A 1 91 ? -0.476 -8.841 -0.194 1.00 71.06 91 PRO A N 1
ATOM 687 C CA . PRO A 1 91 ? -1.516 -8.020 0.405 1.00 71.06 91 PRO A CA 1
ATOM 688 C C . PRO A 1 91 ? -2.152 -8.765 1.583 1.00 71.06 91 PRO A C 1
ATOM 690 O O . PRO A 1 91 ? -2.411 -9.972 1.521 1.00 71.06 91 PRO A O 1
ATOM 693 N N . LYS A 1 92 ? -2.375 -8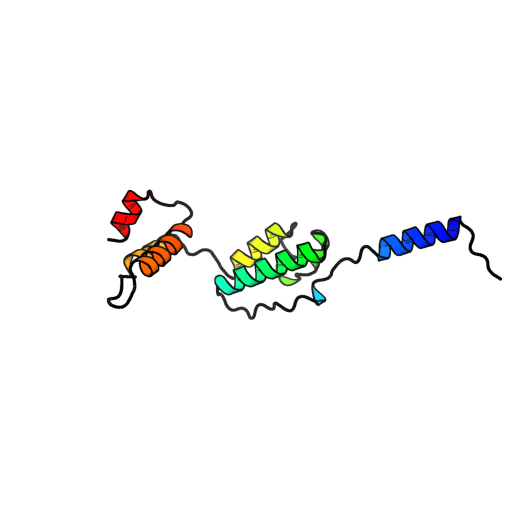.051 2.693 1.00 80.69 92 LYS A N 1
ATOM 694 C CA . LYS A 1 92 ? -3.111 -8.614 3.827 1.00 80.69 92 LYS A CA 1
ATOM 695 C C . LYS A 1 92 ? -4.527 -8.937 3.351 1.00 80.69 92 LYS A C 1
ATOM 697 O O . LYS A 1 92 ? -5.175 -8.111 2.719 1.00 80.69 92 LYS A O 1
ATOM 702 N N . SER A 1 93 ? -5.017 -10.128 3.677 1.00 85.06 93 SER A N 1
ATOM 703 C CA . SER A 1 93 ? -6.400 -10.499 3.390 1.00 85.06 93 SER A CA 1
ATOM 704 C C . SER A 1 93 ? -7.376 -9.597 4.154 1.00 85.06 93 SER A C 1
ATOM 706 O O . SER A 1 93 ? -7.123 -9.244 5.309 1.00 85.06 93 SER A O 1
ATOM 708 N N . ALA A 1 94 ? -8.520 -9.276 3.542 1.00 87.69 94 ALA A N 1
ATOM 709 C CA . ALA A 1 94 ? -9.509 -8.362 4.120 1.00 87.69 94 ALA A CA 1
ATOM 710 C C . ALA A 1 94 ? -9.940 -8.764 5.542 1.00 87.69 94 ALA A C 1
ATOM 712 O O . ALA A 1 94 ? -9.935 -7.937 6.448 1.00 87.69 94 ALA A O 1
ATOM 713 N N . TRP A 1 95 ? -10.209 -10.053 5.782 1.00 89.50 95 TRP A N 1
ATOM 714 C CA . TRP A 1 95 ? -10.581 -10.560 7.111 1.00 89.50 95 TRP A CA 1
ATOM 715 C C . TRP A 1 95 ? -9.522 -10.275 8.187 1.00 89.50 95 TRP A C 1
ATOM 717 O O . TRP A 1 95 ? -9.865 -10.025 9.339 1.00 89.50 95 TRP A O 1
ATOM 727 N N . ARG A 1 96 ? -8.233 -10.296 7.823 1.00 89.38 96 ARG A N 1
ATOM 728 C CA . ARG A 1 96 ? -7.132 -10.037 8.757 1.00 89.38 96 ARG A CA 1
ATOM 729 C C . ARG A 1 96 ? -7.054 -8.553 9.094 1.00 89.38 96 ARG A C 1
ATOM 731 O O . ARG A 1 96 ? -6.775 -8.217 10.238 1.00 89.38 96 ARG A O 1
ATOM 738 N N . ILE A 1 97 ? -7.333 -7.690 8.118 1.00 90.00 97 ILE A N 1
ATOM 739 C CA . ILE A 1 97 ? -7.427 -6.241 8.321 1.00 90.00 97 ILE A CA 1
ATOM 740 C C . ILE A 1 97 ? -8.610 -5.924 9.240 1.00 90.00 97 ILE A C 1
ATOM 742 O O . ILE A 1 97 ? -8.426 -5.221 10.227 1.00 90.00 97 ILE A O 1
ATOM 746 N N . TYR A 1 98 ? -9.788 -6.504 8.989 1.00 91.44 98 TYR A N 1
ATOM 747 C CA . TYR A 1 98 ? -10.943 -6.348 9.878 1.00 91.44 98 TYR A CA 1
ATOM 748 C C . TYR A 1 98 ? -10.637 -6.831 11.299 1.00 91.44 98 TYR A C 1
ATOM 750 O O . TYR A 1 98 ? -10.881 -6.105 12.257 1.00 91.44 98 TYR A O 1
ATOM 758 N N . ALA A 1 99 ? -10.017 -8.004 11.453 1.00 91.56 99 ALA A N 1
ATOM 759 C CA . ALA A 1 99 ? -9.586 -8.486 12.764 1.00 91.56 99 ALA A CA 1
ATOM 760 C C . ALA A 1 99 ? -8.623 -7.503 13.460 1.00 91.56 99 ALA A C 1
ATOM 762 O O . ALA A 1 99 ? -8.751 -7.262 14.656 1.00 91.56 99 ALA A O 1
ATOM 763 N N . GLU A 1 100 ? -7.687 -6.893 12.727 1.00 91.06 100 GLU A N 1
ATOM 764 C CA . GLU A 1 100 ? -6.760 -5.885 13.259 1.00 91.06 100 GLU A CA 1
ATOM 765 C C . GLU A 1 100 ? -7.483 -4.590 13.667 1.00 91.06 100 GLU A C 1
ATOM 767 O O . GLU A 1 100 ? -7.169 -4.017 14.715 1.00 91.06 100 GLU A O 1
ATOM 772 N N . ILE A 1 101 ? -8.492 -4.164 12.898 1.00 91.50 101 ILE A N 1
ATOM 773 C CA . ILE A 1 101 ? -9.354 -3.019 13.216 1.00 91.50 101 ILE A CA 1
ATOM 774 C C . ILE A 1 101 ? -10.127 -3.276 14.513 1.00 91.50 101 ILE A C 1
ATOM 776 O O . ILE A 1 101 ? -10.092 -2.427 15.397 1.00 91.50 101 ILE A O 1
ATOM 780 N N . TYR A 1 102 ? -10.747 -4.438 14.699 1.00 89.88 102 TYR A N 1
ATOM 781 C CA . TYR A 1 102 ? -11.515 -4.697 15.923 1.00 89.88 102 TYR A CA 1
ATOM 782 C C . TYR A 1 102 ? -10.639 -4.979 17.150 1.00 89.88 102 TYR A C 1
ATOM 784 O O . TYR A 1 102 ? -11.024 -4.673 18.278 1.00 89.88 102 TYR A O 1
ATOM 792 N N . ASN A 1 103 ? -9.444 -5.543 16.956 1.00 90.38 103 ASN A N 1
ATOM 793 C CA . ASN A 1 103 ? -8.574 -5.929 18.068 1.00 90.38 103 ASN A CA 1
ATOM 794 C C . ASN A 1 103 ? -7.782 -4.743 18.656 1.00 90.38 103 ASN A C 1
ATOM 796 O O . ASN A 1 103 ? -7.430 -4.739 19.834 1.00 90.38 103 ASN A O 1
ATOM 800 N N . SER A 1 104 ? -7.495 -3.710 17.858 1.00 86.38 104 SER A N 1
ATOM 801 C CA . SER A 1 104 ? -6.721 -2.548 18.317 1.00 86.38 104 SER A CA 1
ATOM 802 C C . SER A 1 104 ? -7.614 -1.459 18.929 1.00 86.38 104 SER A C 1
ATOM 804 O O . SER A 1 104 ? -8.186 -0.639 18.221 1.00 86.38 104 SER A O 1
ATOM 806 N N . LYS A 1 105 ? -7.724 -1.404 20.259 1.00 88.75 105 LYS A N 1
ATOM 807 C CA . LYS A 1 105 ? -8.438 -0.317 20.960 1.00 88.75 105 LYS A CA 1
ATOM 808 C C . LYS A 1 105 ? -7.521 0.873 21.250 1.00 88.75 105 LYS A C 1
ATOM 810 O O . LYS A 1 105 ? -6.314 0.684 21.429 1.00 88.75 105 LYS A O 1
ATOM 815 N N . GLN A 1 106 ? -8.100 2.073 21.333 1.00 91.06 106 GLN A N 1
ATOM 816 C CA . GLN A 1 106 ? -7.362 3.277 21.715 1.00 91.06 106 GLN A CA 1
ATOM 817 C C . GLN A 1 106 ? -6.801 3.117 23.133 1.00 91.06 106 GLN A C 1
ATOM 819 O O . GLN A 1 106 ? -7.525 2.796 24.077 1.00 91.06 106 GLN A O 1
ATOM 824 N N . GLN A 1 107 ? -5.493 3.322 23.276 1.00 91.00 107 GLN A N 1
ATOM 825 C CA . GLN A 1 107 ? -4.818 3.240 24.569 1.00 91.00 107 GLN A CA 1
ATOM 826 C C . GLN A 1 107 ? -4.972 4.550 25.349 1.00 91.00 107 GLN A C 1
ATOM 828 O O . GLN A 1 107 ? -5.060 5.626 24.763 1.00 91.00 107 GLN A O 1
ATOM 833 N N . LYS A 1 108 ? -4.934 4.487 26.688 1.00 89.81 108 LYS A N 1
ATOM 834 C CA . LYS A 1 108 ? -5.092 5.674 27.558 1.00 89.81 108 LYS A CA 1
ATOM 835 C C . LYS A 1 108 ? -4.052 6.775 27.305 1.00 89.81 108 LYS A C 1
ATOM 837 O O . LYS A 1 108 ? -4.311 7.935 27.593 1.00 89.81 108 LYS A O 1
ATOM 842 N N . ASN A 1 109 ? -2.871 6.408 26.811 1.00 92.94 109 ASN A N 1
ATOM 843 C CA . ASN A 1 109 ? -1.762 7.317 26.519 1.00 92.94 109 ASN A CA 1
ATOM 844 C C . ASN A 1 109 ? -1.671 7.715 25.033 1.00 92.94 109 ASN A C 1
ATOM 846 O O . ASN A 1 109 ? -0.739 8.421 24.649 1.00 92.94 109 ASN A O 1
ATOM 850 N N . GLU A 1 110 ? -2.598 7.261 24.189 1.00 92.12 110 GLU A N 1
ATOM 851 C CA . GLU A 1 110 ? -2.583 7.523 22.755 1.00 92.12 110 GLU A CA 1
ATOM 852 C C . GLU A 1 110 ? -3.521 8.678 22.394 1.00 92.12 110 GLU A C 1
ATOM 854 O O . GLU A 1 110 ? -4.709 8.675 22.723 1.00 92.12 110 GLU A O 1
ATOM 859 N N . ARG A 1 111 ? -2.986 9.661 21.660 1.00 93.75 111 ARG A N 1
ATOM 860 C CA . ARG A 1 111 ? -3.789 10.752 21.097 1.00 93.75 111 ARG A CA 1
ATOM 861 C C . ARG A 1 111 ? -4.782 10.203 20.077 1.00 93.75 111 ARG A C 1
ATOM 863 O O . ARG A 1 111 ? -4.407 9.405 19.217 1.00 93.75 111 ARG A O 1
ATOM 870 N N . THR A 1 112 ? -6.012 10.700 20.133 1.00 91.50 112 THR A N 1
ATOM 871 C CA . THR A 1 112 ? -7.097 10.291 19.233 1.00 91.50 112 THR A CA 1
ATOM 872 C C . THR A 1 11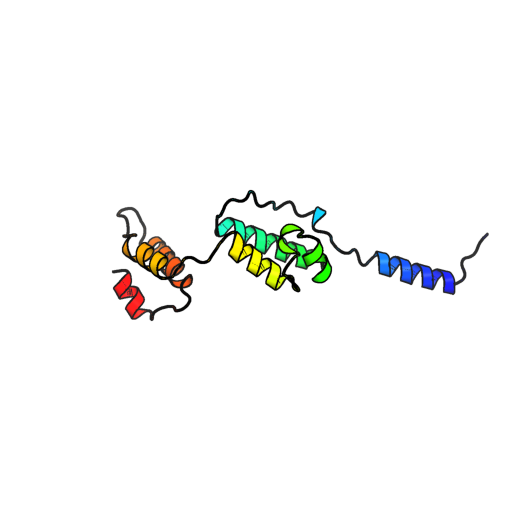2 ? -6.728 10.480 17.762 1.00 91.50 112 THR A C 1
ATOM 874 O O . THR A 1 112 ? -6.978 9.585 16.962 1.00 91.50 112 THR A O 1
ATOM 877 N N . ASP A 1 113 ? -6.034 11.566 17.408 1.00 93.00 113 ASP A N 1
ATOM 878 C CA . ASP A 1 113 ? -5.593 11.812 16.026 1.00 93.00 113 ASP A CA 1
ATOM 879 C C . ASP A 1 113 ? -4.681 10.696 15.503 1.00 93.00 113 ASP A C 1
ATOM 881 O O . ASP A 1 113 ? -4.862 10.184 14.398 1.00 93.00 113 ASP A O 1
ATOM 885 N N . THR A 1 114 ? -3.716 10.266 16.321 1.00 92.75 114 THR A N 1
ATOM 886 C CA . THR A 1 114 ? -2.792 9.182 15.969 1.00 92.75 114 THR A CA 1
ATOM 887 C C . THR A 1 114 ? -3.536 7.859 15.810 1.00 92.75 114 THR A C 1
ATOM 889 O O . THR A 1 114 ? -3.251 7.100 14.881 1.00 92.75 114 THR A O 1
ATOM 892 N N . PHE A 1 115 ? -4.506 7.592 16.687 1.00 92.56 115 PHE A N 1
ATOM 893 C CA . PHE A 1 115 ? -5.335 6.393 16.624 1.00 92.56 115 PHE A CA 1
ATOM 894 C C . PHE A 1 115 ? -6.190 6.362 15.348 1.00 92.56 115 PHE A C 1
ATOM 896 O O . PHE A 1 115 ? -6.147 5.380 14.603 1.00 92.56 115 PHE A O 1
ATOM 903 N N . ILE A 1 116 ? -6.888 7.456 15.032 1.00 92.12 116 ILE A N 1
ATOM 904 C CA . ILE A 1 116 ? -7.705 7.578 13.816 1.00 92.12 116 ILE A CA 1
ATOM 905 C C . ILE A 1 116 ? -6.834 7.429 12.566 1.00 92.12 116 ILE A C 1
ATOM 907 O O . ILE A 1 116 ? -7.195 6.683 11.656 1.00 92.12 116 ILE A O 1
ATOM 911 N N . CYS A 1 117 ? -5.656 8.059 12.526 1.00 92.25 117 CYS A N 1
ATOM 912 C CA . CYS A 1 117 ? -4.708 7.904 11.420 1.00 92.25 117 CYS A CA 1
ATOM 913 C C . CYS A 1 117 ? -4.311 6.437 11.199 1.00 92.25 117 CYS A C 1
ATOM 915 O O . CYS A 1 117 ? -4.290 5.969 10.060 1.00 92.25 117 CYS A O 1
ATOM 917 N N . LYS A 1 118 ? -4.051 5.681 12.275 1.00 91.31 118 LYS A N 1
ATOM 918 C CA . LYS A 1 118 ? -3.750 4.243 12.183 1.00 91.31 118 LYS A CA 1
ATOM 919 C C . LYS A 1 118 ? -4.937 3.439 11.650 1.00 91.31 118 LYS A C 1
ATOM 921 O O . LYS A 1 118 ? -4.738 2.572 10.804 1.00 91.31 118 LYS A O 1
ATOM 926 N N . LYS A 1 119 ? -6.166 3.733 12.088 1.00 92.69 119 LYS A N 1
ATOM 927 C CA . LYS A 1 119 ? -7.382 3.072 11.579 1.00 92.69 119 LYS A CA 1
ATOM 928 C C . LYS A 1 119 ? -7.626 3.369 10.107 1.00 92.69 119 LYS A C 1
ATOM 930 O O . LYS A 1 119 ? -7.807 2.442 9.324 1.00 92.69 119 LYS A O 1
ATOM 935 N N . ARG A 1 120 ? -7.537 4.638 9.706 1.00 91.69 120 ARG A N 1
ATOM 936 C CA . ARG A 1 120 ? -7.660 5.058 8.302 1.00 91.69 120 ARG A CA 1
ATOM 937 C C . ARG A 1 120 ? -6.593 4.410 7.416 1.00 91.69 120 ARG A C 1
ATOM 939 O O . ARG A 1 120 ? -6.883 4.027 6.286 1.00 91.69 120 ARG A O 1
ATOM 946 N N . LEU A 1 121 ? -5.382 4.205 7.939 1.00 90.50 121 LEU A N 1
ATOM 947 C CA . LEU A 1 121 ? -4.329 3.456 7.248 1.00 90.50 121 LEU A CA 1
ATOM 948 C C . LEU A 1 121 ? -4.663 1.963 7.068 1.00 90.50 121 LEU A C 1
ATOM 950 O O . LEU A 1 121 ? -4.180 1.350 6.118 1.00 90.50 121 LEU A O 1
ATOM 954 N N . LEU A 1 122 ? -5.450 1.358 7.961 1.00 90.56 122 LEU A N 1
ATOM 955 C CA . LEU A 1 122 ? -5.925 -0.021 7.805 1.00 90.56 122 LEU A CA 1
ATOM 956 C C . LEU A 1 122 ? -7.063 -0.101 6.782 1.00 90.56 122 LEU A C 1
ATOM 958 O O . LEU A 1 122 ? -7.015 -0.957 5.905 1.00 90.56 122 LEU A O 1
ATOM 962 N N . PHE A 1 123 ? -8.029 0.821 6.828 1.00 91.06 123 PHE A N 1
ATOM 963 C CA . PHE A 1 123 ? -9.111 0.874 5.839 1.00 91.06 123 PHE A CA 1
ATOM 964 C C . PHE A 1 123 ? -8.597 1.098 4.412 1.00 91.06 123 PHE A C 1
ATOM 966 O O . PHE A 1 123 ? -9.106 0.479 3.484 1.00 91.06 123 PHE A O 1
ATOM 973 N N . SER A 1 124 ? -7.537 1.894 4.224 1.00 89.44 124 SER A N 1
ATOM 974 C CA . SER A 1 124 ? -6.936 2.116 2.897 1.00 89.44 124 SER A CA 1
ATOM 975 C C . SER A 1 124 ? -6.222 0.895 2.304 1.00 89.44 124 SER A C 1
ATOM 977 O O . SER A 1 124 ? -5.827 0.924 1.140 1.00 89.44 124 SER A O 1
ATOM 979 N N . GLN A 1 125 ? -6.038 -0.176 3.083 1.00 86.88 125 GLN A N 1
ATOM 980 C CA . GLN A 1 125 ? -5.492 -1.449 2.601 1.00 86.88 125 GLN A CA 1
ATOM 981 C C . GLN A 1 125 ? -6.575 -2.399 2.073 1.00 86.88 125 GLN A C 1
ATOM 983 O 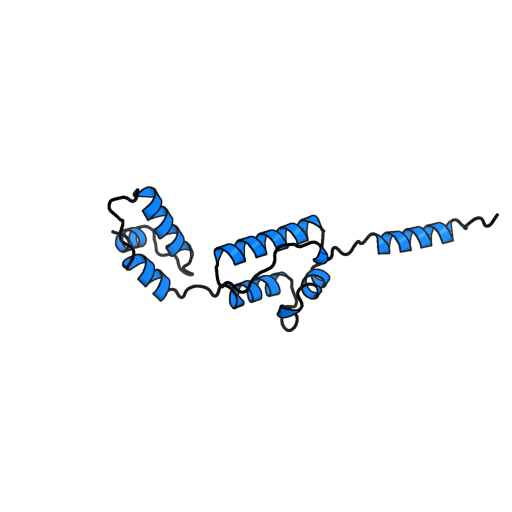O . GLN A 1 125 ? -6.228 -3.447 1.535 1.00 86.88 125 GLN A O 1
ATOM 988 N N . LEU A 1 126 ? -7.860 -2.072 2.247 1.00 87.44 126 LEU A N 1
ATOM 989 C CA . LEU A 1 126 ? -8.971 -2.866 1.728 1.00 87.44 126 LEU A CA 1
ATOM 990 C C . LEU A 1 126 ? -9.228 -2.537 0.255 1.00 87.44 126 LEU A C 1
ATOM 992 O O . LEU A 1 126 ? -9.218 -1.373 -0.136 1.00 87.44 126 LEU A O 1
ATOM 996 N N . ASP A 1 127 ? -9.548 -3.561 -0.537 1.00 85.44 127 ASP A N 1
ATOM 997 C CA . ASP A 1 127 ? -9.932 -3.381 -1.945 1.00 85.44 127 ASP A CA 1
ATOM 998 C C . ASP A 1 127 ? -11.255 -2.613 -2.086 1.00 85.44 127 ASP A C 1
ATOM 1000 O O . ASP A 1 127 ? -11.443 -1.836 -3.020 1.00 85.44 127 ASP A O 1
ATOM 1004 N N . LYS A 1 128 ? -12.178 -2.820 -1.137 1.00 87.38 128 LYS A N 1
ATOM 1005 C CA . LYS A 1 128 ? -13.447 -2.098 -1.038 1.00 87.38 128 LYS A CA 1
ATOM 1006 C C . LYS A 1 128 ? -13.495 -1.359 0.291 1.00 87.38 128 LYS A C 1
ATOM 1008 O O . LYS A 1 128 ? -13.632 -1.981 1.344 1.00 87.38 128 LYS A O 1
ATOM 1013 N N . ILE A 1 129 ? -13.378 -0.040 0.213 1.00 89.62 129 ILE A N 1
ATOM 1014 C CA . ILE A 1 129 ? -13.439 0.846 1.372 1.00 89.62 129 ILE A CA 1
ATOM 1015 C C . ILE A 1 129 ? -14.922 1.039 1.747 1.00 89.62 129 ILE A C 1
ATOM 1017 O O . ILE A 1 129 ? -15.706 1.392 0.865 1.00 89.62 129 ILE A O 1
ATOM 1021 N N . PRO A 1 130 ? -15.323 0.768 3.003 1.00 90.12 130 PRO A N 1
ATOM 1022 C CA . PRO A 1 130 ? -16.673 1.051 3.499 1.00 90.12 130 PRO A CA 1
ATOM 1023 C C . PRO A 1 130 ? -16.969 2.553 3.535 1.00 90.12 130 PRO A C 1
ATOM 1025 O O . PRO A 1 130 ? -16.035 3.358 3.570 1.00 90.12 130 PRO A O 1
ATOM 1028 N N . ASP A 1 131 ? -18.243 2.934 3.590 1.00 93.94 131 ASP A N 1
ATOM 1029 C CA . ASP A 1 131 ? -18.626 4.342 3.710 1.00 93.94 131 ASP A CA 1
ATOM 1030 C C . ASP A 1 131 ? -18.163 4.935 5.049 1.00 93.94 131 ASP A C 1
ATOM 1032 O O . ASP A 1 131 ? -17.921 4.221 6.022 1.00 93.94 131 ASP A O 1
ATOM 1036 N N . GLU A 1 132 ? -18.009 6.261 5.109 1.00 90.19 132 GLU A N 1
ATOM 1037 C CA . GLU A 1 132 ? -17.454 6.925 6.297 1.00 90.19 132 GLU A CA 1
ATOM 1038 C C . GLU A 1 132 ? -18.309 6.677 7.552 1.00 90.19 132 GLU A C 1
ATOM 1040 O O . GLU A 1 132 ? -17.749 6.462 8.624 1.00 90.19 132 GLU A O 1
ATOM 1045 N N . ALA A 1 133 ? -19.637 6.615 7.410 1.00 91.88 133 ALA A N 1
ATOM 1046 C CA . ALA A 1 133 ? -20.546 6.262 8.503 1.00 91.88 133 ALA A CA 1
ATOM 1047 C C . ALA A 1 133 ? -20.244 4.863 9.068 1.00 91.88 133 ALA A C 1
ATOM 1049 O O . ALA A 1 133 ? -20.004 4.721 10.265 1.00 91.88 133 ALA A O 1
ATOM 1050 N N . ASP A 1 134 ? -20.129 3.858 8.197 1.00 91.88 134 ASP A N 1
ATOM 1051 C CA . ASP A 1 134 ? -19.810 2.487 8.603 1.00 91.88 134 ASP A CA 1
ATOM 1052 C C . ASP A 1 134 ? -18.414 2.399 9.241 1.00 91.88 134 ASP A C 1
ATOM 1054 O O . ASP A 1 134 ? -18.184 1.623 10.167 1.00 91.88 134 ASP A O 1
ATOM 1058 N N . GLN A 1 135 ? -17.448 3.189 8.759 1.00 91.75 135 GLN A N 1
ATOM 1059 C CA . GLN A 1 135 ? -16.110 3.239 9.354 1.00 91.75 135 GLN A CA 1
ATOM 1060 C C . GLN A 1 135 ? -16.136 3.773 10.788 1.00 91.75 135 GLN A C 1
ATOM 1062 O O . GLN A 1 135 ? -15.370 3.278 11.618 1.00 91.75 135 GLN A O 1
ATOM 1067 N N . PHE A 1 136 ? -16.984 4.763 11.084 1.00 89.88 136 PHE A N 1
ATOM 1068 C CA . PHE A 1 136 ? -17.162 5.256 12.449 1.00 89.88 136 PHE A CA 1
ATOM 1069 C C . PHE A 1 136 ? -17.736 4.163 13.354 1.00 89.88 136 PHE A C 1
ATOM 1071 O O . PHE A 1 136 ? -17.131 3.889 14.391 1.00 89.88 136 PHE A O 1
ATOM 1078 N N . ASP A 1 137 ? -18.790 3.476 12.909 1.00 90.44 137 ASP A N 1
ATOM 1079 C CA . ASP A 1 137 ? -19.433 2.378 13.650 1.00 90.44 137 ASP A CA 1
ATOM 1080 C C . ASP A 1 137 ? -18.508 1.164 13.856 1.00 90.44 137 ASP A C 1
ATOM 1082 O O . ASP A 1 137 ? -18.662 0.379 14.788 1.00 90.44 137 ASP A O 1
ATOM 1086 N N . MET A 1 138 ? -17.516 0.972 12.982 1.00 88.38 138 MET A N 1
ATOM 1087 C CA . MET A 1 138 ? -16.512 -0.084 13.141 1.00 88.38 138 MET A CA 1
ATOM 1088 C C . MET A 1 138 ? -15.415 0.258 14.155 1.00 88.38 138 MET A C 1
ATOM 1090 O O . MET A 1 138 ? -14.740 -0.647 14.654 1.00 88.38 138 MET A O 1
ATOM 1094 N N . VAL A 1 139 ? -15.167 1.546 14.405 1.00 87.75 139 VAL A N 1
ATOM 1095 C CA . VAL A 1 139 ? -14.059 2.017 15.249 1.00 87.75 139 VAL A CA 1
ATOM 1096 C C . VAL A 1 139 ? -14.512 2.338 16.675 1.00 87.75 139 VAL A C 1
ATOM 1098 O O . VAL A 1 139 ? -13.708 2.149 17.595 1.00 87.75 139 VAL A O 1
ATOM 1101 N N . PHE A 1 140 ? -15.751 2.806 16.852 1.00 81.75 140 PHE A N 1
ATOM 1102 C CA . PHE A 1 140 ? -16.328 3.249 18.125 1.00 81.75 140 PHE A CA 1
ATOM 1103 C C . PHE A 1 140 ? -17.541 2.410 18.519 1.00 81.75 140 PHE A C 1
ATOM 1105 O O . PHE A 1 140 ? -17.632 2.086 19.727 1.00 81.75 140 PHE A O 1
#

pLDDT: mean 74.7, std 14.09, range [42.22, 93.94]

Foldseek 3Di:
DDDDDPVNVVVVVVVVVVVVVPQDACPVPPLDDPLALDLVSLVVSLVSLVVSCVVSVHDQVRSLVRPVVQNPDDPGPVVVSVVSCCVRHNQDDPVVLLVVLQVDADDPPDDPVVVVVVLVVSQVSDPDRDDPVVSVVSND